Protein AF-A0A399YS45-F1 (afdb_monomer_lite)

Radius of gyration: 18.26 Å; chains: 1; bounding box: 42×31×42 Å

Sequence (79 aa):
MFDMYSKRGVYFNNEVHGMHYGEFANYTEYFAQALLSGGDYSPGLAEGLETFCIMEAVKRSAQTGAPVKIAPLLDEIGL

Foldseek 3Di:
DDDVPVVCVQQPPPDDRPDRVSVVVVLVVQVVVCVVVVHDDPPDPLVVQLVVLVVVQVVVCVVPVDHDDSVVVSVVVPD

Structure (mmCIF, N/CA/C/O backbone):
data_AF-A0A399YS45-F1
#
_entry.id   AF-A0A399YS45-F1
#
loop_
_atom_site.group_PDB
_atom_site.id
_atom_site.type_symbol
_atom_site.label_atom_id
_atom_site.label_alt_id
_atom_site.label_comp_id
_atom_site.label_asym_id
_atom_site.label_entity_id
_atom_site.label_seq_id
_atom_site.pdbx_PDB_ins_code
_atom_site.Cartn_x
_atom_site.Cartn_y
_atom_site.Cartn_z
_atom_site.occupancy
_atom_site.B_iso_or_equiv
_atom_site.auth_seq_id
_atom_site.auth_comp_id
_atom_site.auth_asym_id
_atom_site.auth_atom_id
_atom_site.pdbx_PDB_model_num
ATOM 1 N N . MET A 1 1 ? 28.611 1.808 11.328 1.00 47.25 1 MET A N 1
ATOM 2 C CA . MET A 1 1 ? 27.859 3.063 11.127 1.00 47.25 1 MET A CA 1
ATOM 3 C C . MET A 1 1 ? 27.548 3.148 9.642 1.00 47.25 1 MET A C 1
ATOM 5 O O . MET A 1 1 ? 28.488 3.137 8.861 1.00 47.25 1 MET A O 1
ATOM 9 N N . PHE A 1 2 ? 26.274 3.070 9.246 1.00 52.66 2 PHE A N 1
ATOM 10 C CA . PHE A 1 2 ? 25.886 3.172 7.834 1.00 52.66 2 PHE A CA 1
ATOM 11 C C . PHE A 1 2 ? 26.073 4.620 7.378 1.00 52.66 2 PHE A C 1
ATOM 13 O O . PHE A 1 2 ? 25.453 5.522 7.936 1.00 52.66 2 PHE A O 1
ATOM 20 N N . ASP A 1 3 ? 26.948 4.836 6.400 1.00 65.81 3 ASP A N 1
ATOM 21 C CA . ASP A 1 3 ? 27.177 6.155 5.825 1.00 65.81 3 ASP A CA 1
ATOM 22 C C . ASP A 1 3 ? 26.092 6.476 4.785 1.00 65.81 3 ASP A C 1
ATOM 24 O O . ASP A 1 3 ? 26.124 6.003 3.650 1.00 65.81 3 ASP A O 1
ATOM 28 N N . MET A 1 4 ? 25.108 7.277 5.189 1.00 61.41 4 MET A N 1
ATOM 29 C CA . MET A 1 4 ? 24.067 7.793 4.295 1.00 61.41 4 MET A CA 1
ATOM 30 C C . MET A 1 4 ? 24.607 8.865 3.330 1.00 61.41 4 MET A C 1
ATOM 32 O O . MET A 1 4 ? 24.023 9.073 2.266 1.00 61.41 4 MET A O 1
ATOM 36 N N . TYR A 1 5 ? 25.740 9.512 3.642 1.00 63.78 5 TYR A N 1
ATOM 37 C CA . TYR A 1 5 ? 26.302 10.592 2.823 1.00 63.78 5 TYR A CA 1
ATOM 38 C C . TYR A 1 5 ? 26.883 10.101 1.497 1.00 63.78 5 TYR A C 1
ATOM 40 O O . TYR A 1 5 ? 26.781 10.808 0.488 1.00 63.78 5 TYR A O 1
ATOM 48 N N . SER A 1 6 ? 27.473 8.905 1.463 1.00 72.00 6 SER A N 1
ATOM 49 C CA . SER A 1 6 ? 27.943 8.283 0.216 1.00 72.00 6 SER A CA 1
ATOM 50 C C . SER A 1 6 ? 26.801 7.840 -0.701 1.00 72.00 6 SER A C 1
ATOM 52 O O . SER A 1 6 ? 26.984 7.786 -1.915 1.00 72.00 6 SER A O 1
ATOM 54 N N . LYS A 1 7 ? 25.601 7.604 -0.158 1.00 66.44 7 LYS A N 1
ATOM 55 C CA . LYS A 1 7 ? 24.398 7.261 -0.935 1.00 66.44 7 LYS A CA 1
ATOM 56 C C . LYS A 1 7 ? 23.515 8.464 -1.263 1.00 66.44 7 LYS A C 1
ATOM 58 O O . LYS A 1 7 ? 22.406 8.286 -1.762 1.00 66.44 7 LYS A O 1
ATOM 63 N N . ARG A 1 8 ? 23.993 9.690 -1.027 1.00 63.62 8 ARG A N 1
ATOM 64 C CA . ARG A 1 8 ? 23.185 10.904 -1.205 1.00 63.62 8 ARG A CA 1
ATOM 65 C C . ARG A 1 8 ? 22.547 11.022 -2.586 1.00 63.62 8 ARG A C 1
ATOM 67 O O . ARG A 1 8 ? 21.391 11.381 -2.651 1.00 63.62 8 ARG A O 1
ATOM 74 N N . GLY A 1 9 ? 23.214 10.612 -3.667 1.00 64.00 9 GLY A N 1
ATOM 75 C CA . GLY A 1 9 ? 22.613 10.659 -5.008 1.00 64.00 9 GLY A CA 1
ATOM 76 C C . GLY A 1 9 ? 21.352 9.796 -5.161 1.00 64.00 9 GLY A C 1
ATOM 77 O O . GLY A 1 9 ? 20.469 10.148 -5.931 1.00 64.00 9 GLY A O 1
ATOM 78 N N . VAL A 1 10 ? 21.250 8.704 -4.396 1.00 64.31 10 VAL A N 1
ATOM 79 C CA . VAL A 1 10 ? 20.114 7.768 -4.417 1.00 64.31 10 VAL A CA 1
ATOM 80 C C . VAL A 1 10 ? 18.956 8.268 -3.549 1.00 64.31 10 VAL A C 1
ATOM 82 O O . VAL A 1 10 ? 17.805 8.035 -3.894 1.00 64.31 10 VAL A O 1
ATOM 85 N N . TYR A 1 11 ? 19.236 8.962 -2.441 1.00 60.88 11 TYR A N 1
ATOM 86 C CA . TYR A 1 11 ? 18.211 9.364 -1.463 1.00 60.88 11 TYR A CA 1
ATOM 87 C C . TYR A 1 11 ? 17.862 10.865 -1.499 1.00 60.88 11 TYR A C 1
ATOM 89 O O . TYR A 1 11 ? 16.719 11.247 -1.262 1.00 60.88 11 TYR A O 1
ATOM 97 N N . PHE A 1 12 ? 18.819 11.728 -1.840 1.00 59.19 12 PHE A N 1
ATOM 98 C CA . PHE A 1 12 ? 18.766 13.185 -1.692 1.00 59.19 12 PHE A CA 1
ATOM 99 C C . PHE A 1 12 ? 19.377 13.851 -2.940 1.00 59.19 12 PHE A C 1
ATOM 101 O O . PHE A 1 12 ? 20.587 14.060 -3.028 1.00 59.19 12 PHE A O 1
ATOM 108 N N . ASN A 1 13 ? 18.552 14.142 -3.948 1.00 56.75 13 ASN A N 1
ATOM 109 C CA . ASN A 1 13 ? 19.019 14.722 -5.211 1.00 56.75 13 ASN A CA 1
ATOM 110 C C . ASN A 1 13 ? 19.845 16.018 -4.977 1.00 56.75 13 ASN A C 1
ATOM 112 O O . ASN A 1 13 ? 19.509 16.855 -4.139 1.00 56.75 13 ASN A O 1
ATOM 116 N N . ASN A 1 14 ? 20.951 16.148 -5.710 1.00 61.97 14 ASN A N 1
ATOM 117 C CA . ASN A 1 14 ? 22.270 16.609 -5.239 1.00 61.97 14 ASN A CA 1
ATOM 118 C C . ASN A 1 14 ? 22.492 18.122 -4.983 1.00 61.97 14 ASN A C 1
ATOM 120 O O . ASN A 1 14 ? 23.647 18.526 -4.890 1.00 61.97 14 ASN A O 1
ATOM 124 N N . GLU A 1 15 ? 21.470 18.967 -4.814 1.00 54.03 15 GLU A N 1
ATOM 125 C CA . GLU A 1 15 ? 21.707 20.397 -4.484 1.00 54.03 15 GLU A CA 1
ATOM 126 C C . GLU A 1 15 ? 20.904 20.935 -3.294 1.00 54.03 15 GLU A C 1
ATOM 128 O O . GLU A 1 15 ? 21.355 21.861 -2.618 1.00 54.03 15 GLU A O 1
ATOM 133 N N . VAL A 1 16 ? 19.770 20.320 -2.948 1.00 54.34 16 VAL A N 1
ATOM 134 C CA . VAL A 1 16 ? 18.947 20.741 -1.805 1.00 54.34 16 VAL A CA 1
ATOM 135 C C . VAL A 1 16 ? 18.774 19.558 -0.862 1.00 54.34 16 VAL A C 1
ATOM 137 O O . VAL A 1 16 ? 17.934 18.680 -1.057 1.00 54.34 16 VAL A O 1
ATOM 140 N N . HIS A 1 17 ? 19.614 19.530 0.169 1.00 52.41 17 HIS A N 1
ATOM 141 C CA . HIS A 1 17 ? 19.593 18.526 1.225 1.00 52.41 17 HIS A CA 1
ATOM 142 C C . HIS A 1 17 ? 18.257 18.616 1.979 1.00 52.41 17 HIS A C 1
ATOM 144 O O . HIS A 1 17 ? 18.059 19.531 2.774 1.00 52.41 17 HIS A O 1
ATOM 150 N N . GLY A 1 18 ? 17.331 17.693 1.704 1.00 56.56 18 GLY A N 1
ATOM 151 C CA . GLY A 1 18 ? 16.040 17.618 2.402 1.00 56.56 18 GLY A CA 1
ATOM 152 C C . GLY A 1 18 ? 14.838 17.216 1.548 1.00 56.56 18 GLY A C 1
ATOM 153 O O . GLY A 1 18 ? 13.771 16.973 2.098 1.00 56.56 18 GLY A O 1
ATOM 154 N N . MET A 1 19 ? 14.984 17.117 0.225 1.00 60.88 19 MET A N 1
ATOM 155 C CA . MET A 1 19 ? 13.899 16.659 -0.647 1.00 60.88 19 MET A CA 1
ATOM 156 C C . MET A 1 19 ? 14.076 15.171 -0.978 1.00 60.88 19 MET A C 1
ATOM 158 O O . MET A 1 19 ? 15.106 14.789 -1.534 1.00 60.88 19 MET A O 1
ATOM 162 N N . HIS A 1 20 ? 13.050 14.352 -0.708 1.00 67.38 20 HIS A N 1
ATOM 163 C CA . HIS A 1 20 ? 12.951 12.905 -1.013 1.00 67.38 20 HIS A CA 1
ATOM 164 C C . HIS A 1 20 ? 12.956 12.571 -2.525 1.00 67.38 20 HIS A C 1
ATOM 166 O O . HIS A 1 20 ? 12.463 11.538 -2.968 1.00 67.38 20 HIS A O 1
ATOM 172 N N . TYR A 1 21 ? 13.493 13.461 -3.360 1.00 70.88 21 TYR A N 1
ATOM 173 C CA . TYR A 1 21 ? 13.436 13.366 -4.814 1.00 70.88 21 TYR A CA 1
ATOM 174 C C . TYR A 1 21 ? 14.179 12.140 -5.357 1.00 70.88 21 TYR A C 1
ATOM 176 O O . TYR A 1 21 ? 13.752 11.564 -6.352 1.00 70.88 21 TYR A O 1
ATOM 184 N N . GLY A 1 22 ? 15.263 11.718 -4.693 1.00 72.88 22 GLY A N 1
ATOM 185 C CA . GLY A 1 22 ? 15.979 10.494 -5.059 1.00 72.88 22 GLY A CA 1
ATOM 186 C C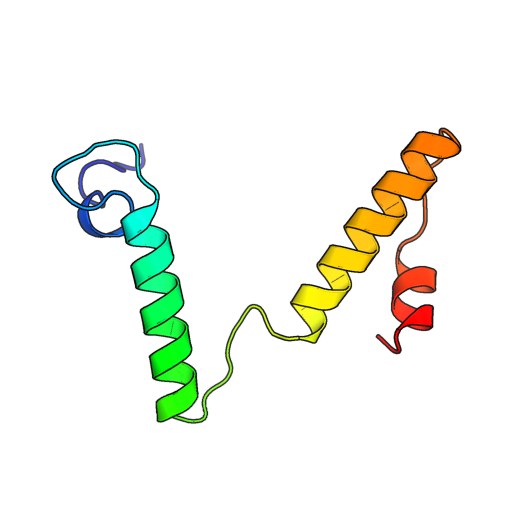 . GLY A 1 22 ? 15.111 9.248 -4.875 1.00 72.88 22 GLY A C 1
ATOM 187 O O . GLY A 1 22 ? 15.037 8.409 -5.766 1.00 72.88 22 GLY A O 1
ATOM 188 N N . GLU A 1 23 ? 14.364 9.171 -3.771 1.00 77.94 23 GLU A N 1
ATOM 189 C CA . GLU A 1 23 ? 13.446 8.058 -3.503 1.00 77.94 23 GLU A CA 1
ATOM 190 C C . GLU A 1 23 ? 12.304 8.010 -4.524 1.00 77.94 23 GLU A C 1
ATOM 192 O O . GLU A 1 23 ? 12.033 6.951 -5.086 1.00 77.94 23 GLU A O 1
ATOM 197 N N . PHE A 1 24 ? 11.696 9.157 -4.848 1.00 83.19 24 PHE A N 1
ATOM 198 C CA . PHE A 1 24 ? 10.664 9.224 -5.889 1.00 83.19 24 PHE A CA 1
ATOM 199 C C . PHE A 1 24 ? 11.193 8.829 -7.272 1.00 83.19 24 PHE A C 1
ATOM 201 O O . PHE A 1 24 ? 10.507 8.112 -8.004 1.00 83.19 24 PHE A O 1
ATOM 208 N N . ALA A 1 25 ? 12.410 9.257 -7.626 1.00 84.12 25 ALA A N 1
ATOM 209 C CA . ALA A 1 25 ? 13.049 8.864 -8.878 1.00 84.12 25 ALA A CA 1
ATOM 210 C C . ALA A 1 25 ? 13.289 7.347 -8.930 1.00 84.12 25 ALA A C 1
ATOM 212 O O . ALA A 1 25 ? 12.954 6.718 -9.931 1.00 84.12 25 ALA A O 1
ATOM 213 N N . ASN A 1 26 ? 13.773 6.746 -7.838 1.00 85.31 26 ASN A N 1
ATOM 214 C CA . ASN A 1 26 ? 13.985 5.299 -7.762 1.00 85.31 26 ASN A CA 1
ATOM 215 C C . ASN A 1 26 ? 12.673 4.516 -7.891 1.00 85.31 26 ASN A C 1
ATOM 217 O O . ASN A 1 26 ? 12.626 3.544 -8.641 1.00 85.31 26 ASN A O 1
ATOM 221 N N . TYR A 1 27 ? 11.605 4.933 -7.199 1.00 89.25 27 TYR A N 1
ATOM 222 C CA . TYR A 1 27 ? 10.298 4.275 -7.315 1.00 89.25 27 TYR A CA 1
ATOM 223 C C . TYR A 1 27 ? 9.726 4.382 -8.728 1.00 89.25 27 TYR A C 1
ATOM 225 O O . TYR A 1 27 ? 9.190 3.408 -9.253 1.00 89.25 27 TYR A O 1
ATOM 233 N N . THR A 1 28 ? 9.876 5.548 -9.359 1.00 90.62 28 THR A N 1
ATOM 234 C CA . THR A 1 28 ? 9.403 5.775 -10.729 1.00 90.62 28 THR A CA 1
ATOM 235 C C . THR A 1 28 ? 10.163 4.904 -11.727 1.00 90.62 28 THR A C 1
ATOM 237 O O . THR A 1 28 ? 9.541 4.257 -12.565 1.00 90.62 28 THR A O 1
ATOM 240 N N . GLU A 1 29 ? 11.493 4.845 -11.614 1.00 92.50 29 GLU A N 1
ATOM 241 C CA . GLU A 1 29 ? 12.342 4.013 -12.471 1.00 92.50 29 GLU A CA 1
ATOM 242 C C . GLU A 1 29 ? 12.026 2.523 -12.292 1.00 92.50 29 GLU A C 1
ATOM 244 O O . GLU A 1 29 ? 11.815 1.813 -13.273 1.00 92.50 29 GLU A O 1
ATOM 249 N N . TYR A 1 30 ? 11.917 2.053 -11.046 1.00 93.25 30 TYR A N 1
ATOM 250 C CA . TYR A 1 30 ? 11.557 0.667 -10.744 1.00 93.25 30 TYR A CA 1
ATOM 251 C C . TYR A 1 30 ? 10.203 0.281 -11.358 1.00 93.25 30 TYR A C 1
ATOM 253 O O . TYR A 1 30 ? 10.092 -0.745 -12.032 1.00 93.25 30 TYR A O 1
ATOM 261 N N . PHE A 1 31 ? 9.186 1.131 -11.190 1.00 94.19 31 PHE A N 1
ATOM 262 C CA . PHE A 1 31 ? 7.865 0.891 -11.764 1.00 94.19 31 PHE A CA 1
ATOM 263 C C . PHE A 1 31 ? 7.897 0.877 -13.300 1.00 94.19 31 PHE A C 1
ATOM 265 O O . PHE A 1 31 ? 7.314 -0.009 -13.924 1.00 94.19 31 PHE A O 1
ATOM 272 N N . ALA A 1 32 ? 8.623 1.809 -13.925 1.00 95.38 32 ALA A N 1
ATOM 273 C CA . ALA A 1 32 ? 8.779 1.847 -15.377 1.00 95.38 32 ALA A CA 1
ATOM 274 C C . ALA A 1 32 ? 9.460 0.578 -15.921 1.00 95.38 32 ALA A C 1
ATOM 276 O O . ALA A 1 32 ? 9.020 0.023 -16.929 1.00 95.38 32 ALA A O 1
ATOM 277 N N . GLN A 1 33 ? 10.495 0.079 -15.241 1.00 96.81 33 GLN A N 1
ATOM 278 C CA . GLN A 1 33 ? 11.177 -1.159 -15.625 1.00 96.81 33 GLN A CA 1
ATOM 279 C C . GLN A 1 33 ? 10.269 -2.387 -15.503 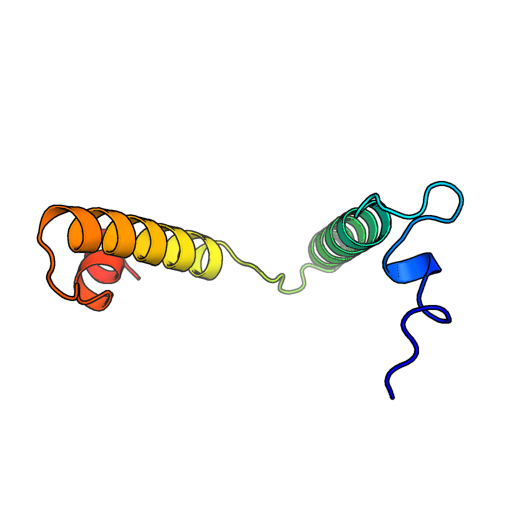1.00 96.81 33 GLN A C 1
ATOM 281 O O . GLN A 1 33 ? 10.275 -3.237 -16.399 1.00 96.81 33 GLN A O 1
ATOM 286 N N . ALA A 1 34 ? 9.457 -2.475 -14.445 1.00 96.31 34 ALA A N 1
ATOM 287 C CA . ALA A 1 34 ? 8.478 -3.551 -14.292 1.00 96.31 34 ALA A CA 1
ATOM 288 C C . ALA A 1 34 ? 7.454 -3.543 -15.441 1.00 96.31 34 ALA A C 1
ATOM 290 O O . ALA A 1 34 ? 7.220 -4.578 -16.064 1.00 96.31 34 ALA A O 1
ATOM 291 N N . LEU A 1 35 ? 6.941 -2.364 -15.818 1.00 94.81 35 LEU A N 1
ATOM 292 C CA . LEU A 1 35 ? 6.031 -2.218 -16.962 1.00 94.81 35 LEU A CA 1
ATOM 293 C C . LEU A 1 35 ? 6.667 -2.650 -18.290 1.00 94.81 35 LEU A C 1
ATOM 295 O O . LEU A 1 35 ? 6.035 -3.358 -19.071 1.00 94.81 35 LEU A O 1
ATOM 299 N N . LEU A 1 36 ? 7.908 -2.231 -18.556 1.00 97.75 36 LEU A N 1
ATOM 300 C CA . LEU A 1 36 ? 8.603 -2.540 -19.812 1.00 97.75 36 LEU A CA 1
ATOM 301 C C . LEU A 1 36 ? 8.979 -4.019 -19.933 1.00 97.75 36 LEU A C 1
ATOM 303 O O . LEU A 1 36 ? 8.953 -4.573 -21.031 1.00 97.75 36 LEU A O 1
ATOM 307 N N . SER A 1 37 ? 9.346 -4.649 -18.819 1.00 96.94 37 SER A N 1
ATOM 308 C CA . SER A 1 37 ? 9.734 -6.063 -18.783 1.00 96.94 37 SER A CA 1
ATOM 309 C C . SER A 1 37 ? 8.550 -7.020 -18.624 1.00 96.94 37 SER A C 1
ATOM 311 O O . SER A 1 37 ? 8.723 -8.222 -18.816 1.00 96.94 37 SER A O 1
ATOM 313 N N . GLY A 1 38 ? 7.363 -6.510 -18.273 1.00 95.25 38 GLY A N 1
ATOM 314 C CA . GLY A 1 38 ? 6.234 -7.334 -17.839 1.00 95.25 38 GLY A CA 1
ATOM 315 C C . GLY A 1 38 ? 6.512 -8.086 -16.532 1.00 95.25 38 GLY A C 1
ATOM 316 O O . GLY A 1 38 ? 5.898 -9.122 -16.289 1.00 95.25 38 GLY A O 1
ATOM 317 N N . GLY A 1 39 ? 7.479 -7.612 -15.740 1.00 91.88 39 GLY A N 1
ATOM 318 C CA . GLY A 1 39 ? 7.847 -8.193 -14.454 1.00 91.88 39 GLY A CA 1
ATOM 319 C C . GLY A 1 39 ? 6.916 -7.758 -13.323 1.00 91.88 39 GLY A C 1
ATOM 320 O O . GLY A 1 39 ? 6.168 -6.787 -13.447 1.00 91.88 39 GLY A O 1
ATOM 321 N N . ASP A 1 40 ? 6.995 -8.471 -12.200 1.00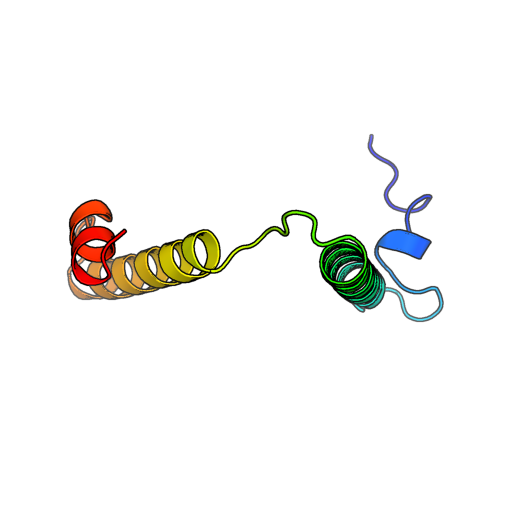 89.62 40 ASP A N 1
ATOM 322 C CA . ASP A 1 40 ? 6.276 -8.101 -10.982 1.00 89.62 40 ASP A CA 1
ATOM 323 C C . ASP A 1 40 ? 6.732 -6.732 -10.459 1.00 89.62 40 ASP A C 1
ATOM 325 O O . ASP A 1 40 ? 7.892 -6.331 -10.600 1.00 89.62 40 ASP A O 1
ATOM 329 N N . TYR A 1 41 ? 5.811 -6.030 -9.805 1.00 91.88 41 TYR A N 1
ATOM 330 C CA . TYR A 1 41 ? 6.071 -4.768 -9.125 1.00 91.88 41 TYR A CA 1
ATOM 331 C C . TYR A 1 41 ? 5.541 -4.817 -7.694 1.00 91.88 41 TYR A C 1
ATOM 333 O O . TYR A 1 41 ? 4.498 -5.409 -7.419 1.00 91.88 41 TYR A O 1
ATOM 341 N N . SER A 1 42 ? 6.253 -4.147 -6.793 1.00 91.69 42 SER A N 1
ATOM 342 C CA . SER A 1 42 ? 5.821 -3.903 -5.418 1.00 91.69 42 SER A CA 1
ATOM 343 C C . SER A 1 42 ? 6.015 -2.417 -5.055 1.00 91.69 42 SER A C 1
ATOM 345 O O . SER A 1 42 ? 7.015 -1.821 -5.466 1.00 91.69 42 SER A O 1
ATOM 347 N N . PRO A 1 43 ? 5.092 -1.789 -4.304 1.00 92.12 43 PRO A N 1
ATOM 348 C CA . PRO A 1 43 ? 3.847 -2.367 -3.813 1.00 92.12 43 PRO A CA 1
ATOM 349 C C . PRO A 1 43 ? 2.827 -2.625 -4.932 1.00 92.12 43 PRO A C 1
ATOM 351 O O . PRO A 1 43 ? 2.595 -1.780 -5.801 1.00 92.12 43 PRO A O 1
ATOM 354 N N . GLY A 1 44 ? 2.222 -3.811 -4.900 1.00 93.56 44 GLY A N 1
ATOM 355 C CA . GLY A 1 44 ? 1.114 -4.204 -5.764 1.00 93.56 44 GLY A CA 1
ATOM 356 C C . GLY A 1 44 ? -0.237 -3.689 -5.261 1.00 93.56 44 GLY A C 1
ATOM 357 O O . GLY A 1 44 ? -0.343 -3.064 -4.204 1.00 93.56 44 GLY A O 1
ATOM 358 N N . LEU A 1 45 ? -1.310 -3.985 -6.003 1.00 93.50 45 LEU A N 1
ATOM 359 C CA . LEU A 1 45 ? -2.665 -3.577 -5.606 1.00 93.50 45 LEU A CA 1
ATOM 360 C C . LEU A 1 45 ? -3.064 -4.162 -4.242 1.00 93.50 45 LEU A C 1
ATOM 362 O O . LEU A 1 45 ? -3.597 -3.433 -3.411 1.00 93.50 45 LEU A O 1
ATOM 366 N N . ALA A 1 46 ? -2.790 -5.450 -4.007 1.00 95.56 46 ALA A N 1
ATOM 367 C CA . ALA A 1 46 ? -3.130 -6.117 -2.751 1.00 95.56 46 ALA A CA 1
ATOM 368 C C . ALA A 1 46 ? -2.412 -5.472 -1.553 1.00 95.56 46 ALA A C 1
ATOM 370 O O . ALA A 1 46 ? -3.076 -5.037 -0.620 1.00 95.56 46 ALA A O 1
ATOM 371 N N . GLU A 1 47 ? -1.090 -5.283 -1.633 1.00 96.12 47 GLU A N 1
ATOM 372 C CA . GLU A 1 47 ? -0.291 -4.618 -0.586 1.00 96.12 47 GLU A CA 1
ATOM 373 C C . GLU A 1 47 ? -0.778 -3.178 -0.313 1.00 96.12 47 GLU A C 1
ATOM 375 O O . GLU A 1 47 ? -0.835 -2.708 0.830 1.00 96.12 47 GLU A O 1
ATOM 380 N N . GLY A 1 48 ? -1.185 -2.464 -1.370 1.00 95.81 48 GLY A N 1
ATOM 381 C CA . GLY A 1 48 ? -1.799 -1.144 -1.249 1.00 95.81 48 GLY A CA 1
ATO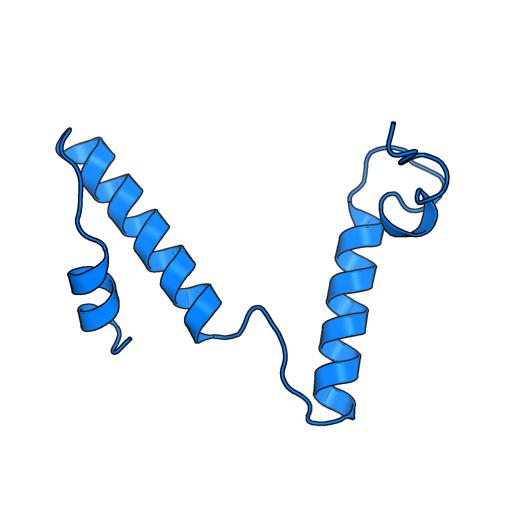M 382 C C . GLY A 1 48 ? -3.120 -1.185 -0.477 1.00 95.81 48 GLY A C 1
ATOM 383 O O . GLY A 1 48 ? -3.318 -0.401 0.452 1.00 95.81 48 GLY A O 1
ATOM 384 N N . LEU A 1 49 ? -4.014 -2.113 -0.821 1.00 97.69 49 LEU A N 1
ATOM 385 C CA . LEU A 1 49 ? -5.306 -2.278 -0.151 1.00 97.69 49 LEU A CA 1
ATOM 386 C C . LEU A 1 49 ? -5.164 -2.753 1.303 1.00 97.69 49 LEU A C 1
ATOM 388 O O . LEU A 1 49 ? -5.860 -2.237 2.177 1.00 97.69 49 LEU A O 1
ATOM 392 N N . GLU A 1 50 ? -4.219 -3.648 1.593 1.00 97.81 50 GLU A N 1
ATOM 393 C CA . GLU A 1 50 ? -3.874 -4.051 2.962 1.00 97.81 50 GLU A CA 1
ATOM 394 C C . GLU A 1 50 ? -3.512 -2.835 3.824 1.00 97.81 50 GLU A C 1
ATOM 396 O O . GLU A 1 50 ? -3.990 -2.697 4.953 1.00 97.81 50 GLU A O 1
ATOM 401 N N . THR A 1 51 ? -2.738 -1.896 3.268 1.00 97.88 51 THR A N 1
ATOM 402 C CA . THR A 1 51 ? -2.380 -0.643 3.951 1.00 97.88 51 THR A CA 1
ATOM 403 C C . THR A 1 51 ? -3.621 0.191 4.291 1.00 97.88 51 THR A C 1
ATOM 405 O O . THR A 1 51 ? -3.731 0.710 5.407 1.00 97.88 51 THR A O 1
ATOM 408 N N . PHE A 1 52 ? -4.600 0.279 3.383 1.00 98.00 52 PHE A N 1
ATOM 409 C CA . PHE A 1 52 ? -5.875 0.950 3.667 1.00 98.00 52 PHE A CA 1
ATOM 410 C C . PHE A 1 52 ? -6.673 0.244 4.771 1.00 98.00 52 PHE A C 1
ATOM 412 O O . PHE A 1 52 ? -7.240 0.921 5.632 1.00 98.00 52 PHE A O 1
ATOM 419 N N . CYS A 1 53 ? -6.666 -1.091 4.816 1.00 98.44 53 CYS A N 1
ATOM 420 C CA . CYS A 1 53 ? -7.295 -1.845 5.903 1.00 98.44 53 CYS A CA 1
ATOM 421 C C . CYS A 1 53 ? -6.639 -1.552 7.261 1.00 98.44 53 CYS A C 1
ATOM 423 O O . CYS A 1 53 ? -7.341 -1.399 8.263 1.00 98.44 53 CYS A O 1
ATOM 425 N N . ILE A 1 54 ? -5.313 -1.381 7.309 1.00 98.38 54 ILE A N 1
ATOM 426 C CA . ILE A 1 54 ? -4.626 -0.927 8.528 1.00 98.38 54 ILE A CA 1
ATOM 427 C C . ILE A 1 54 ? -5.081 0.481 8.927 1.00 98.38 54 ILE A C 1
ATOM 429 O O . ILE A 1 54 ? -5.404 0.709 10.094 1.00 98.38 54 ILE A O 1
ATOM 433 N N . MET A 1 55 ? -5.152 1.425 7.982 1.00 98.38 55 MET A N 1
ATOM 434 C CA . MET A 1 55 ? -5.624 2.787 8.268 1.00 98.38 55 MET A CA 1
ATOM 435 C C . MET A 1 55 ? -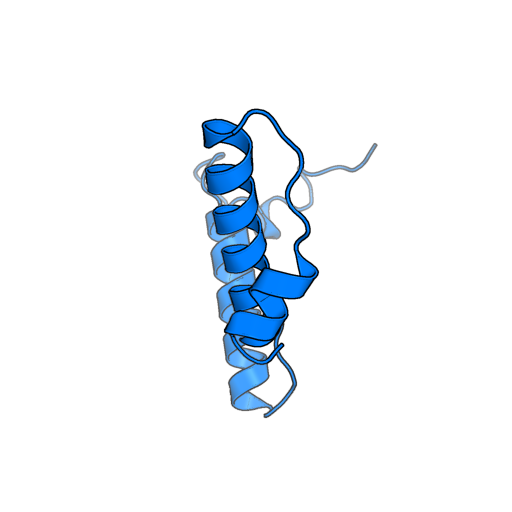7.062 2.797 8.810 1.00 98.38 55 MET A C 1
ATOM 437 O O . MET A 1 55 ? -7.365 3.517 9.767 1.00 98.38 55 MET A O 1
ATOM 441 N N . GLU A 1 56 ? -7.937 1.959 8.253 1.00 98.50 56 GLU A N 1
ATOM 442 C CA . GLU A 1 56 ? -9.309 1.791 8.733 1.00 98.50 56 GLU A CA 1
ATOM 443 C C . GLU A 1 56 ? -9.348 1.207 10.152 1.00 98.50 56 GLU A C 1
ATOM 445 O O . GLU A 1 56 ? -10.077 1.707 11.015 1.00 98.50 56 GLU A O 1
ATOM 450 N N . ALA A 1 57 ? -8.522 0.200 10.439 1.00 98.50 57 ALA A N 1
ATOM 451 C CA . ALA A 1 57 ? -8.414 -0.374 11.775 1.00 98.50 57 ALA A CA 1
ATOM 452 C C . ALA A 1 57 ? -7.906 0.634 12.810 1.00 98.50 57 ALA A C 1
ATOM 454 O O . ALA A 1 57 ? -8.435 0.684 13.922 1.00 98.50 57 ALA A O 1
ATOM 455 N N . VAL A 1 58 ? -6.925 1.470 12.447 1.00 98.56 58 VAL A N 1
ATOM 456 C CA . VAL A 1 58 ? -6.425 2.558 13.303 1.00 98.56 58 VAL A CA 1
ATOM 457 C C . VAL A 1 58 ? -7.552 3.533 13.635 1.00 98.56 58 VAL A C 1
ATOM 459 O O . VAL A 1 58 ? -7.753 3.852 14.808 1.00 98.56 58 VAL A O 1
ATOM 462 N N . LYS A 1 59 ? -8.339 3.949 12.635 1.00 98.62 59 LYS A N 1
ATOM 463 C CA . LYS A 1 59 ? -9.506 4.821 12.836 1.00 98.62 59 LYS A CA 1
ATOM 464 C C . LYS A 1 59 ? -10.525 4.192 13.796 1.00 98.62 59 LYS A C 1
ATOM 466 O O . LYS A 1 59 ? -10.931 4.842 14.760 1.00 98.62 59 LYS A O 1
ATOM 471 N N . ARG A 1 60 ? -10.913 2.929 13.571 1.00 98.38 60 ARG A N 1
ATOM 472 C CA . ARG A 1 60 ? -11.881 2.201 14.420 1.00 98.38 60 ARG A CA 1
ATOM 473 C C . ARG A 1 60 ? -11.354 2.002 15.851 1.00 98.38 60 ARG A C 1
ATOM 475 O O . ARG A 1 60 ? -12.102 2.164 16.816 1.00 98.38 60 ARG A O 1
ATOM 482 N N . SER A 1 61 ? -10.063 1.706 15.998 1.00 98.75 61 SER A N 1
ATOM 483 C CA . SER A 1 61 ? -9.398 1.550 17.298 1.00 98.75 61 SER A CA 1
ATOM 484 C C . SER A 1 61 ? -9.391 2.860 18.085 1.00 98.75 61 SER A C 1
ATOM 486 O O . SER A 1 61 ? -9.816 2.892 19.236 1.00 98.75 61 SER A O 1
ATOM 488 N N . ALA A 1 62 ? -9.021 3.975 17.446 1.00 98.56 62 ALA A N 1
ATOM 489 C CA . ALA A 1 62 ? -9.008 5.291 18.084 1.00 98.56 62 ALA A CA 1
ATOM 490 C C . ALA A 1 62 ? -10.398 5.736 18.577 1.00 98.56 62 ALA A C 1
ATOM 492 O O . ALA A 1 62 ? -10.506 6.393 19.608 1.00 98.56 62 ALA A O 1
ATOM 493 N N . GLN A 1 63 ? -11.463 5.363 17.862 1.00 98.50 63 GLN A N 1
ATOM 494 C CA . GLN A 1 63 ? -12.842 5.691 18.237 1.00 98.50 63 GLN A CA 1
ATOM 495 C C . GLN A 1 63 ? -13.369 4.846 19.401 1.00 98.50 63 GLN A C 1
ATOM 497 O O . GLN A 1 63 ? -14.150 5.335 20.212 1.00 98.50 63 GLN A O 1
ATOM 502 N N . THR A 1 64 ? -12.970 3.575 19.468 1.00 98.31 64 THR A N 1
ATOM 503 C CA . THR A 1 64 ? -13.488 2.616 20.457 1.00 98.31 64 THR A CA 1
ATOM 504 C C . THR A 1 64 ? -12.583 2.450 21.676 1.00 98.31 64 THR A C 1
ATOM 506 O O . THR A 1 64 ? -13.026 1.932 22.698 1.00 98.31 64 THR A O 1
ATOM 509 N N . GLY A 1 65 ? -11.318 2.866 21.581 1.00 98.25 65 GLY A N 1
ATOM 510 C CA . GLY A 1 65 ? -10.292 2.618 22.593 1.00 98.25 65 GLY A CA 1
ATOM 511 C C . GLY A 1 65 ? -9.872 1.147 22.698 1.00 98.25 65 GLY A C 1
ATOM 512 O O . GLY A 1 65 ? -9.242 0.770 23.684 1.00 98.25 65 GLY A O 1
ATOM 513 N N . ALA A 1 66 ? -10.225 0.311 21.717 1.00 98.44 66 ALA A N 1
ATOM 514 C CA . ALA A 1 66 ? -9.989 -1.128 21.737 1.00 98.44 66 ALA A CA 1
ATOM 515 C C . ALA A 1 66 ? -9.228 -1.602 20.484 1.00 98.44 66 ALA A C 1
ATOM 517 O O . ALA A 1 66 ? -9.425 -1.055 19.399 1.00 98.44 66 ALA A O 1
ATOM 518 N N . PRO A 1 67 ? -8.393 -2.653 20.591 1.00 98.12 67 PRO A N 1
ATOM 519 C CA . PRO A 1 67 ? -7.738 -3.251 19.432 1.00 98.12 67 PRO A CA 1
ATOM 520 C C . PRO A 1 67 ? -8.740 -3.753 18.384 1.00 98.12 67 PRO A C 1
ATOM 522 O O . PRO A 1 67 ? -9.758 -4.358 18.720 1.00 98.12 67 PRO A O 1
ATOM 525 N N . VAL A 1 68 ? -8.405 -3.572 17.105 1.00 98.50 68 VAL A N 1
ATOM 526 C CA . VAL A 1 68 ? -9.214 -4.019 15.961 1.00 98.50 68 VAL A CA 1
ATOM 527 C C . VAL A 1 68 ? -8.474 -5.130 15.220 1.00 98.50 68 VAL A C 1
ATOM 529 O O . VAL A 1 68 ? -7.286 -5.008 14.929 1.00 98.50 68 VAL A O 1
ATOM 532 N N . LYS A 1 69 ? -9.173 -6.230 14.918 1.00 98.06 69 LYS A N 1
ATOM 533 C CA . LYS A 1 69 ? -8.634 -7.315 14.086 1.00 98.06 69 LYS A CA 1
ATOM 534 C C . LYS A 1 69 ? -8.665 -6.893 12.618 1.00 98.06 69 LYS A C 1
ATOM 536 O O . LYS A 1 69 ? -9.689 -6.405 12.156 1.00 98.06 69 LYS A O 1
ATOM 541 N N . ILE A 1 70 ? -7.567 -7.129 11.901 1.00 97.81 70 ILE A N 1
ATOM 542 C CA . ILE A 1 70 ? -7.425 -6.741 10.490 1.00 97.81 70 ILE A CA 1
ATOM 543 C C . ILE A 1 70 ? -8.094 -7.739 9.544 1.00 97.8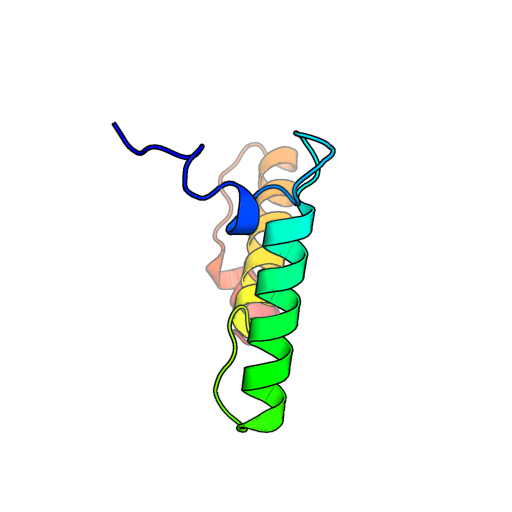1 70 ILE A C 1
ATOM 545 O O . ILE A 1 70 ? -8.696 -7.307 8.573 1.00 97.81 70 ILE A O 1
ATOM 549 N N . ALA A 1 71 ? -8.049 -9.043 9.846 1.00 98.19 71 ALA A N 1
ATOM 550 C CA . ALA A 1 71 ? -8.575 -10.086 8.957 1.00 98.19 71 ALA A CA 1
ATOM 551 C C . ALA A 1 71 ? -10.013 -9.819 8.455 1.00 98.19 71 ALA A C 1
ATOM 553 O O . ALA A 1 71 ? -10.203 -9.848 7.248 1.00 98.19 71 ALA A O 1
ATOM 554 N N . PRO A 1 72 ? -10.984 -9.406 9.300 1.00 98.31 72 PRO A N 1
ATOM 555 C CA . PRO A 1 72 ? -12.322 -9.069 8.807 1.00 98.31 72 PRO A CA 1
ATOM 556 C C . PRO A 1 72 ? -12.361 -7.914 7.792 1.00 98.31 72 PRO A C 1
ATOM 558 O O . PRO A 1 72 ? -13.234 -7.889 6.938 1.00 98.31 72 PRO A O 1
ATOM 561 N N . LEU A 1 73 ? -11.437 -6.950 7.879 1.00 98.00 73 LEU A N 1
ATOM 562 C CA . LEU A 1 73 ? -11.353 -5.828 6.935 1.00 98.00 73 LEU A CA 1
ATOM 563 C C . LEU A 1 73 ? -10.767 -6.259 5.588 1.00 98.00 73 LEU A C 1
ATOM 565 O O . LEU A 1 73 ? -11.111 -5.677 4.567 1.00 98.00 73 LEU A O 1
ATOM 569 N N . LEU A 1 74 ? -9.871 -7.247 5.596 1.00 98.25 74 LEU A N 1
ATOM 570 C CA . LEU A 1 74 ? -9.347 -7.859 4.375 1.00 98.25 74 LEU A CA 1
ATOM 571 C C . LEU A 1 74 ? -10.447 -8.690 3.699 1.00 98.25 74 LEU A C 1
ATOM 573 O O . LEU A 1 74 ? -10.732 -8.469 2.522 1.00 98.25 74 LEU A O 1
ATOM 577 N N . ASP A 1 75 ? -11.183 -9.491 4.481 1.00 98.25 75 ASP A N 1
ATOM 578 C CA . ASP A 1 75 ? -12.324 -10.272 3.988 1.00 98.25 75 ASP A CA 1
ATOM 579 C C . ASP A 1 75 ? -13.386 -9.369 3.312 1.00 98.25 75 ASP A C 1
ATOM 581 O O . ASP A 1 75 ? -13.941 -9.727 2.272 1.00 98.25 75 ASP A O 1
ATOM 585 N N . GLU A 1 76 ? -13.649 -8.171 3.866 1.00 97.38 76 GLU A N 1
ATOM 586 C CA . GLU A 1 76 ? -14.580 -7.165 3.310 1.00 97.38 76 GLU A CA 1
ATOM 587 C C . GLU A 1 76 ? -14.210 -6.721 1.878 1.00 97.38 76 GLU A C 1
ATOM 589 O O . GLU A 1 76 ? -15.100 -6.373 1.096 1.00 97.38 76 GLU A O 1
ATOM 594 N N . ILE A 1 77 ? -12.921 -6.737 1.524 1.00 97.00 77 ILE A N 1
ATOM 595 C CA . ILE A 1 77 ? -12.409 -6.331 0.203 1.00 97.00 77 ILE A CA 1
ATOM 596 C C . ILE A 1 77 ? -11.971 -7.516 -0.670 1.00 97.00 77 ILE A C 1
ATOM 598 O O . ILE A 1 77 ? -11.488 -7.306 -1.784 1.00 97.00 77 ILE A O 1
ATOM 602 N N . GLY A 1 78 ? -12.171 -8.747 -0.193 1.00 96.69 78 GLY A N 1
ATOM 603 C CA . GLY A 1 78 ? -11.823 -9.974 -0.909 1.00 96.69 78 GLY A CA 1
ATOM 604 C C . GLY A 1 78 ? -10.333 -10.327 -0.892 1.00 96.69 78 GLY A C 1
ATOM 605 O O . GLY A 1 78 ? -9.873 -10.960 -1.845 1.00 96.69 78 GLY A O 1
ATOM 606 N N . LEU A 1 79 ? -9.601 -9.910 0.149 1.00 94.25 79 LEU A N 1
ATOM 607 C CA . LEU A 1 79 ? -8.208 -10.298 0.421 1.00 94.25 79 LEU A CA 1
ATOM 608 C C . LEU A 1 79 ? -8.100 -11.226 1.633 1.00 94.25 79 LEU A C 1
ATOM 610 O O . LEU A 1 79 ? -8.885 -11.038 2.586 1.00 94.25 79 LEU A O 1
#

pLDDT: mean 85.87, std 16.07, range [47.25, 98.75]

Secondary structure (DSSP, 8-state):
---SSTTHHHHS-TTSTT-THHHHHHHHHHHHHHHHHT---SS-HHHHHHHHHHHHHHHHHHHHTS---SHHHHHHHT-